Protein AF-A0A9P6JY72-F1 (afdb_monomer)

Mean predicted aligned error: 3.12 Å

Radius of gyration: 14.15 Å; Cα contacts (8 Å, |Δi|>4): 108; chains: 1; bounding box: 29×26×36 Å

Structure (mmCIF, N/CA/C/O backbone):
data_AF-A0A9P6JY72-F1
#
_entry.id   AF-A0A9P6JY72-F1
#
loop_
_atom_site.group_PDB
_atom_site.id
_atom_site.type_symbol
_atom_site.label_atom_id
_atom_site.label_alt_id
_atom_site.label_comp_id
_atom_site.label_asym_id
_atom_site.label_entity_id
_atom_site.label_seq_id
_atom_site.pdbx_PDB_ins_code
_atom_site.Cartn_x
_atom_site.Cartn_y
_atom_site.Cartn_z
_atom_site.occupancy
_atom_site.B_iso_or_equiv
_atom_site.auth_seq_id
_atom_site.auth_comp_id
_atom_site.auth_asym_id
_atom_site.auth_atom_id
_atom_site.pdbx_PDB_model_num
ATOM 1 N N . MET A 1 1 ? 13.455 -0.700 -17.097 1.00 52.84 1 MET A N 1
ATOM 2 C CA . MET A 1 1 ? 13.092 -0.077 -15.802 1.00 52.84 1 MET A CA 1
ATOM 3 C C . MET A 1 1 ? 12.195 1.149 -15.972 1.00 52.84 1 MET A C 1
ATOM 5 O O . MET A 1 1 ? 11.137 1.147 -15.367 1.00 52.84 1 MET A O 1
ATOM 9 N N . VAL A 1 2 ? 12.538 2.124 -16.832 1.00 57.84 2 VAL A N 1
ATOM 10 C CA . VAL A 1 2 ? 11.742 3.361 -17.052 1.00 57.84 2 VAL A CA 1
ATOM 11 C C . VAL A 1 2 ? 10.274 3.097 -17.439 1.00 57.84 2 VAL A C 1
ATOM 13 O O . VAL A 1 2 ? 9.386 3.807 -16.989 1.00 57.84 2 VAL A O 1
ATOM 16 N N . ASN A 1 3 ? 9.997 2.030 -18.200 1.00 84.88 3 ASN A N 1
ATOM 17 C CA . ASN A 1 3 ? 8.637 1.723 -18.658 1.00 84.88 3 ASN A CA 1
ATOM 18 C C . ASN A 1 3 ? 7.688 1.286 -17.517 1.00 84.88 3 ASN A C 1
ATOM 20 O O . ASN A 1 3 ? 6.596 1.818 -17.384 1.00 84.88 3 ASN A O 1
ATOM 24 N N . ALA A 1 4 ? 8.113 0.371 -16.636 1.00 92.56 4 ALA A N 1
ATOM 25 C CA . ALA A 1 4 ? 7.234 -0.167 -15.591 1.00 92.56 4 ALA A CA 1
ATOM 26 C C . ALA A 1 4 ? 6.809 0.898 -14.564 1.00 92.56 4 ALA A C 1
ATOM 28 O O . ALA A 1 4 ? 5.628 1.007 -14.251 1.00 92.56 4 ALA A O 1
ATOM 29 N N . ALA A 1 5 ? 7.751 1.718 -14.086 1.00 92.25 5 ALA A N 1
ATOM 30 C CA . ALA A 1 5 ? 7.447 2.798 -13.147 1.00 92.25 5 ALA A CA 1
ATOM 31 C C . ALA A 1 5 ? 6.507 3.847 -13.764 1.00 92.25 5 ALA A C 1
ATOM 33 O O . ALA A 1 5 ? 5.575 4.298 -13.101 1.00 92.25 5 ALA A O 1
ATOM 34 N N . LYS A 1 6 ? 6.704 4.177 -15.049 1.00 94.94 6 LYS A N 1
ATOM 35 C CA . LYS A 1 6 ? 5.831 5.105 -15.772 1.00 94.94 6 LYS A CA 1
ATOM 36 C C . LYS A 1 6 ? 4.412 4.554 -15.928 1.00 94.94 6 LYS A C 1
ATOM 38 O O . LYS A 1 6 ? 3.466 5.259 -15.607 1.00 94.94 6 LYS A O 1
ATOM 43 N N . VAL A 1 7 ? 4.257 3.282 -16.306 1.00 96.44 7 VAL A N 1
ATOM 44 C CA . VAL A 1 7 ? 2.934 2.633 -16.373 1.00 96.44 7 VAL A CA 1
ATOM 45 C C . VAL A 1 7 ? 2.236 2.655 -15.012 1.00 96.44 7 VAL A C 1
ATOM 47 O O . VAL A 1 7 ? 1.058 2.986 -14.933 1.00 96.44 7 VAL A O 1
ATOM 50 N N . LEU A 1 8 ? 2.951 2.349 -13.927 1.00 96.81 8 LEU A N 1
ATOM 51 C CA . LEU A 1 8 ? 2.391 2.402 -12.572 1.00 96.81 8 LEU A CA 1
ATOM 52 C C . LEU A 1 8 ? 1.946 3.821 -12.187 1.00 96.81 8 LEU A C 1
ATOM 54 O O . LEU A 1 8 ? 0.864 3.994 -11.623 1.00 96.81 8 LEU A O 1
ATOM 58 N N . GLN A 1 9 ? 2.743 4.835 -12.532 1.00 96.12 9 GLN A N 1
ATOM 59 C CA . GLN A 1 9 ? 2.390 6.239 -12.338 1.00 96.12 9 GLN A CA 1
ATOM 60 C C . GLN A 1 9 ? 1.142 6.628 -13.141 1.00 96.12 9 GLN A C 1
ATOM 62 O O . GLN A 1 9 ? 0.248 7.260 -12.585 1.00 96.12 9 GLN A O 1
ATOM 67 N N . ASP A 1 10 ? 1.060 6.231 -14.410 1.00 96.62 10 ASP A N 1
ATOM 68 C CA . ASP A 1 10 ? -0.066 6.558 -15.290 1.00 96.62 10 ASP A CA 1
ATOM 69 C C . ASP A 1 10 ? -1.360 5.876 -14.829 1.00 96.62 10 ASP A C 1
ATOM 71 O O . ASP A 1 10 ? -2.411 6.515 -14.794 1.00 96.62 10 ASP A O 1
ATOM 75 N N . LEU A 1 11 ? -1.287 4.620 -14.376 1.00 97.00 11 LEU A N 1
ATOM 76 C CA . LEU A 1 11 ? -2.423 3.921 -13.762 1.00 97.00 11 LEU A CA 1
ATOM 77 C C . LEU A 1 11 ? -2.901 4.621 -12.485 1.00 97.00 11 LEU A C 1
ATOM 79 O O . LEU A 1 11 ? -4.101 4.753 -12.260 1.00 97.00 11 LEU A O 1
ATOM 83 N N . ARG A 1 12 ? -1.973 5.113 -11.656 1.00 94.88 12 ARG A N 1
ATOM 84 C CA . ARG A 1 12 ? -2.319 5.872 -10.447 1.00 94.88 12 ARG A CA 1
ATOM 85 C C . ARG A 1 12 ? -2.947 7.226 -10.789 1.00 94.88 12 ARG A C 1
ATOM 87 O O . ARG A 1 12 ? -3.915 7.610 -10.146 1.00 94.88 12 ARG A O 1
ATOM 94 N N . ALA A 1 13 ? -2.425 7.930 -11.794 1.00 96.31 13 ALA A N 1
ATOM 95 C CA . ALA A 1 13 ? -2.932 9.235 -12.220 1.00 96.31 13 ALA A CA 1
ATOM 96 C C . ALA A 1 13 ? -4.311 9.156 -12.898 1.00 96.31 13 ALA A C 1
ATOM 98 O O . ALA A 1 13 ? -5.116 10.071 -12.756 1.00 96.31 13 ALA A O 1
ATOM 99 N N . SER A 1 14 ? -4.587 8.068 -13.618 1.00 96.19 14 SER A N 1
ATOM 100 C CA . SER A 1 14 ? -5.872 7.813 -14.287 1.00 96.19 14 SER A CA 1
ATOM 101 C C . SER A 1 14 ? -6.920 7.142 -13.393 1.00 96.19 14 SER A C 1
ATOM 103 O O . SER A 1 14 ? -8.077 7.044 -13.794 1.00 96.19 14 SER A O 1
ATOM 105 N N . ALA A 1 15 ? -6.529 6.674 -12.200 1.00 92.12 15 ALA A N 1
ATOM 106 C CA . ALA A 1 15 ? -7.356 5.876 -11.292 1.00 92.12 15 ALA A CA 1
ATOM 107 C C . ALA A 1 15 ? -7.919 4.578 -11.920 1.00 92.12 15 ALA A C 1
ATOM 109 O O . ALA A 1 15 ? -8.922 4.033 -11.457 1.00 92.12 15 ALA A O 1
ATOM 110 N N . GLU A 1 16 ? -7.269 4.047 -12.961 1.00 94.19 16 GLU A N 1
ATOM 111 C CA . GLU A 1 16 ? -7.665 2.780 -13.576 1.00 94.19 16 GLU A CA 1
ATOM 112 C C . GLU A 1 16 ? -7.392 1.595 -12.635 1.00 94.19 16 GLU A C 1
ATOM 114 O O . GLU A 1 16 ? -6.248 1.313 -12.260 1.00 94.19 16 GLU A O 1
ATOM 119 N N . ARG A 1 17 ? -8.437 0.827 -12.301 1.00 94.62 17 ARG A N 1
ATOM 120 C CA . ARG A 1 17 ? -8.306 -0.377 -11.469 1.00 94.62 17 ARG A CA 1
ATOM 121 C C . ARG A 1 17 ? -7.830 -1.574 -12.298 1.00 94.62 17 ARG A C 1
ATOM 123 O O . ARG A 1 17 ? -8.635 -2.325 -12.841 1.00 94.62 17 ARG A O 1
ATOM 130 N N . LYS A 1 18 ? -6.508 -1.749 -12.379 1.00 97.75 18 LYS A N 1
ATOM 131 C CA . LYS A 1 18 ? -5.835 -2.884 -13.048 1.00 97.75 18 LYS A CA 1
ATOM 132 C C . LYS A 1 18 ? -4.872 -3.614 -12.099 1.00 97.75 18 LYS A C 1
ATOM 134 O O . LYS A 1 18 ? -3.652 -3.509 -12.267 1.00 97.75 18 LYS A O 1
ATOM 139 N N . PRO A 1 19 ? -5.388 -4.306 -11.066 1.00 97.81 19 PRO A N 1
ATOM 140 C CA . PRO A 1 19 ? -4.557 -4.879 -10.008 1.00 97.81 19 PRO A CA 1
ATOM 141 C C . PRO A 1 19 ? -3.596 -5.960 -10.528 1.00 97.81 19 PRO A C 1
ATOM 143 O O . PRO A 1 19 ? -2.444 -6.013 -10.098 1.00 97.81 19 PRO A O 1
ATOM 146 N N . ASP A 1 20 ? -4.000 -6.736 -11.538 1.00 98.12 20 ASP A N 1
ATOM 147 C CA . ASP A 1 20 ? -3.144 -7.723 -12.205 1.00 98.12 20 ASP A CA 1
ATOM 148 C C . ASP A 1 20 ? -1.907 -7.069 -12.849 1.00 98.12 20 ASP A C 1
ATOM 150 O O . ASP A 1 20 ? -0.790 -7.583 -12.746 1.00 98.12 20 ASP A O 1
ATOM 154 N N . VAL A 1 21 ? -2.087 -5.908 -13.490 1.00 98.12 21 VAL A N 1
ATOM 155 C CA . VAL A 1 21 ? -1.013 -5.155 -14.147 1.00 98.12 21 VAL A CA 1
ATOM 156 C C . VAL A 1 21 ? -0.085 -4.552 -13.102 1.00 98.12 21 VAL A C 1
ATOM 158 O O . VAL A 1 21 ? 1.138 -4.642 -13.242 1.00 98.12 21 VAL A O 1
ATOM 161 N N . VAL A 1 22 ? -0.657 -3.971 -12.046 1.00 98.44 22 VAL A N 1
ATOM 162 C CA . VAL A 1 22 ? 0.105 -3.375 -10.946 1.00 98.44 22 VAL A CA 1
ATOM 163 C C . VAL A 1 22 ? 0.987 -4.422 -10.272 1.00 98.44 22 VAL A C 1
ATOM 165 O O . VAL A 1 22 ? 2.187 -4.191 -10.135 1.00 98.44 22 VAL A O 1
ATOM 168 N N . VAL A 1 23 ? 0.444 -5.588 -9.911 1.00 98.44 23 VAL A N 1
ATOM 169 C CA . VAL A 1 23 ? 1.225 -6.670 -9.287 1.00 98.44 23 VAL A CA 1
ATOM 170 C C . VAL A 1 23 ? 2.295 -7.188 -10.248 1.00 98.44 23 VAL A C 1
ATOM 172 O O . VAL A 1 23 ? 3.462 -7.296 -9.863 1.00 98.44 23 VAL A O 1
ATOM 175 N N . ARG A 1 24 ? 1.940 -7.440 -11.517 1.00 98.12 24 ARG A N 1
ATOM 176 C CA . ARG A 1 24 ? 2.868 -7.950 -12.541 1.00 98.12 24 ARG A CA 1
ATOM 177 C C . ARG A 1 24 ? 4.080 -7.041 -12.752 1.00 98.12 24 ARG A C 1
ATOM 179 O O . ARG A 1 24 ? 5.180 -7.542 -12.970 1.00 98.12 24 ARG A O 1
ATOM 186 N N . LEU A 1 25 ? 3.892 -5.722 -12.708 1.00 97.88 25 LEU A N 1
ATOM 187 C CA . LEU A 1 25 ? 4.970 -4.749 -12.909 1.00 97.88 25 LEU A CA 1
ATOM 188 C C . LEU A 1 25 ? 5.684 -4.367 -11.609 1.00 97.88 25 LEU A C 1
ATOM 190 O O . LEU A 1 25 ? 6.900 -4.180 -11.611 1.00 97.88 25 LEU A O 1
ATOM 194 N N . GLY A 1 26 ? 4.949 -4.240 -10.508 1.00 97.94 26 GLY A N 1
ATOM 195 C CA . GLY A 1 26 ? 5.461 -3.756 -9.230 1.00 97.94 26 GLY A CA 1
ATOM 196 C C . GLY A 1 26 ? 6.235 -4.806 -8.438 1.00 97.94 26 GLY A C 1
ATOM 197 O O . GLY A 1 26 ? 7.298 -4.492 -7.903 1.00 97.94 26 GLY A O 1
ATOM 198 N N . LYS A 1 27 ? 5.772 -6.064 -8.412 1.00 98.31 27 LYS A N 1
ATOM 199 C CA . LYS A 1 27 ? 6.425 -7.142 -7.647 1.00 98.31 27 LYS A CA 1
ATOM 200 C C . LYS A 1 27 ? 7.897 -7.337 -8.050 1.00 98.31 27 LYS A C 1
ATOM 202 O O . LYS A 1 27 ? 8.747 -7.253 -7.166 1.00 98.31 27 LYS A O 1
ATOM 207 N N . PRO A 1 28 ? 8.262 -7.441 -9.347 1.00 97.69 28 PRO A N 1
ATOM 208 C CA . PRO A 1 28 ? 9.670 -7.543 -9.740 1.00 97.69 28 PRO A CA 1
ATOM 209 C C . PRO A 1 28 ? 10.507 -6.303 -9.387 1.00 97.69 28 PRO A C 1
ATOM 211 O O . PRO A 1 28 ? 11.697 -6.424 -9.088 1.00 97.69 28 PRO A O 1
ATOM 214 N N . LEU A 1 29 ? 9.916 -5.101 -9.417 1.00 96.81 29 LEU A N 1
ATOM 215 C CA . LEU A 1 29 ? 10.611 -3.865 -9.030 1.00 96.81 29 LEU A CA 1
ATOM 216 C C . LEU A 1 29 ? 10.934 -3.839 -7.534 1.00 96.81 29 LEU A C 1
ATOM 218 O O . LEU A 1 29 ? 12.018 -3.396 -7.153 1.00 96.81 29 LEU A O 1
ATOM 222 N N . ILE A 1 30 ? 10.005 -4.315 -6.707 1.00 97.88 30 ILE A N 1
ATOM 223 C CA . ILE A 1 30 ? 10.175 -4.426 -5.258 1.00 97.88 30 ILE A CA 1
ATOM 224 C C . ILE A 1 30 ? 11.179 -5.531 -4.923 1.00 97.88 30 ILE A C 1
ATOM 226 O O . ILE A 1 30 ? 12.124 -5.291 -4.175 1.00 97.88 30 ILE A O 1
ATOM 230 N N . ASP A 1 31 ? 11.027 -6.721 -5.506 1.00 97.56 31 ASP A N 1
ATOM 231 C CA . ASP A 1 31 ? 11.876 -7.881 -5.212 1.00 97.56 31 ASP A CA 1
ATOM 232 C C . ASP A 1 31 ? 13.339 -7.659 -5.609 1.00 97.56 31 ASP A C 1
ATOM 234 O O . ASP A 1 31 ? 14.245 -8.078 -4.895 1.00 97.56 31 ASP A O 1
ATOM 238 N N . SER A 1 32 ? 13.580 -6.946 -6.712 1.00 96.50 32 SER A N 1
ATOM 239 C CA . SER A 1 32 ? 14.934 -6.583 -7.149 1.00 96.50 32 SER A CA 1
ATOM 240 C C . SER A 1 32 ? 15.524 -5.367 -6.423 1.00 96.50 32 SER A C 1
ATOM 242 O O . SER A 1 32 ? 16.676 -5.011 -6.672 1.00 96.50 32 SER A O 1
ATOM 244 N N . GLY A 1 33 ? 14.741 -4.668 -5.593 1.00 96.06 33 GLY A N 1
ATOM 245 C CA . GLY A 1 33 ? 15.120 -3.385 -4.990 1.00 96.06 33 GLY A CA 1
ATOM 246 C C . GLY A 1 33 ? 15.206 -2.218 -5.984 1.00 96.06 33 GLY A C 1
ATOM 247 O O . GLY A 1 33 ? 15.481 -1.087 -5.583 1.00 96.06 33 GLY A O 1
ATOM 248 N N . ALA A 1 34 ? 14.938 -2.443 -7.275 1.00 96.00 34 ALA A N 1
ATOM 249 C CA . ALA A 1 34 ? 14.973 -1.408 -8.306 1.00 96.00 34 ALA A CA 1
ATOM 250 C C . ALA A 1 34 ? 13.979 -0.268 -8.042 1.00 96.00 34 ALA A C 1
ATOM 252 O O . ALA A 1 34 ? 14.241 0.862 -8.453 1.00 96.00 34 ALA A O 1
ATOM 253 N N . VAL A 1 35 ? 12.877 -0.550 -7.336 1.00 96.44 35 VAL A N 1
ATOM 254 C CA . VAL A 1 35 ? 11.884 0.450 -6.914 1.00 96.44 35 VAL A CA 1
ATOM 255 C C . VAL A 1 35 ? 12.506 1.587 -6.098 1.00 96.44 35 VAL A C 1
ATOM 257 O O . VAL A 1 35 ? 12.075 2.726 -6.224 1.00 96.44 35 VAL A O 1
ATOM 260 N N . LEU A 1 36 ? 13.560 1.317 -5.320 1.00 95.06 36 LEU A N 1
ATOM 261 C CA . LEU A 1 36 ? 14.202 2.315 -4.457 1.00 95.06 36 LEU A CA 1
ATOM 262 C C . LEU A 1 36 ? 14.934 3.407 -5.247 1.00 95.06 36 LEU A C 1
ATOM 264 O O . LEU A 1 36 ? 15.174 4.481 -4.713 1.00 95.06 36 LEU A O 1
ATOM 268 N N . LYS A 1 37 ? 15.232 3.173 -6.533 1.00 94.94 37 LYS A N 1
ATOM 269 C CA . LYS A 1 37 ? 15.810 4.181 -7.439 1.00 94.94 37 LYS A CA 1
ATOM 270 C C . LYS A 1 37 ? 14.815 5.280 -7.838 1.00 94.94 37 LYS A C 1
ATOM 272 O O . LYS A 1 37 ? 15.180 6.164 -8.603 1.00 94.94 37 LYS A O 1
ATOM 277 N N . LEU A 1 38 ? 13.560 5.173 -7.398 1.00 93.12 38 LEU A N 1
ATOM 278 C CA . LEU A 1 38 ? 12.495 6.149 -7.641 1.00 93.12 38 LEU A CA 1
ATOM 279 C C . LEU A 1 38 ? 12.346 7.160 -6.485 1.00 93.12 38 LEU A C 1
ATOM 281 O O . LEU A 1 38 ? 11.428 7.973 -6.507 1.00 93.12 38 LEU A O 1
ATOM 285 N N . ASP A 1 39 ? 13.206 7.102 -5.463 1.00 93.19 39 ASP A N 1
ATOM 286 C CA . ASP A 1 39 ? 13.211 8.007 -4.307 1.00 93.19 39 ASP A CA 1
ATOM 287 C C . ASP A 1 39 ? 11.833 8.145 -3.629 1.00 93.19 39 ASP A C 1
ATOM 289 O O . ASP A 1 39 ? 11.331 7.195 -3.026 1.00 93.19 39 ASP A O 1
ATOM 293 N N . ALA A 1 40 ? 11.210 9.326 -3.703 1.00 91.00 40 ALA A N 1
ATOM 294 C CA . ALA A 1 40 ? 9.898 9.583 -3.115 1.00 91.00 40 ALA A CA 1
ATOM 295 C C . ALA A 1 40 ? 8.789 8.743 -3.775 1.00 91.00 40 ALA A C 1
ATOM 297 O O . ALA A 1 40 ? 7.899 8.245 -3.081 1.00 91.00 40 ALA A O 1
ATOM 298 N N . ASP A 1 41 ? 8.882 8.507 -5.087 1.00 92.69 41 ASP A N 1
ATOM 299 C CA . ASP A 1 41 ? 7.897 7.727 -5.840 1.00 92.69 41 ASP A CA 1
ATOM 300 C C . ASP A 1 41 ? 7.953 6.234 -5.503 1.00 92.69 41 ASP A C 1
ATOM 302 O O . ASP A 1 41 ? 6.973 5.516 -5.723 1.00 92.69 41 ASP A O 1
ATOM 306 N N . ALA A 1 42 ? 9.060 5.755 -4.920 1.00 97.00 42 ALA A N 1
ATOM 307 C CA . ALA A 1 42 ? 9.194 4.364 -4.497 1.00 97.00 42 ALA A CA 1
ATOM 308 C C . ALA A 1 42 ? 8.070 3.967 -3.530 1.00 97.00 42 ALA A C 1
ATOM 310 O O . ALA A 1 42 ? 7.469 2.902 -3.657 1.00 97.00 42 ALA A O 1
ATOM 311 N N . TRP A 1 43 ? 7.738 4.852 -2.591 1.00 97.81 43 TRP A N 1
ATOM 312 C CA . TRP A 1 43 ? 6.734 4.595 -1.561 1.00 97.81 43 TRP A CA 1
ATOM 313 C C . TRP A 1 43 ? 5.311 4.608 -2.115 1.00 97.81 43 TRP A C 1
ATOM 315 O O . TRP A 1 43 ? 4.480 3.805 -1.695 1.00 97.81 43 TRP A O 1
ATOM 325 N N . LEU A 1 44 ? 5.055 5.441 -3.128 1.00 97.06 44 LEU A N 1
ATOM 326 C CA . LEU A 1 44 ? 3.793 5.414 -3.866 1.00 97.06 44 LEU A CA 1
ATOM 327 C C . LEU A 1 44 ? 3.616 4.091 -4.620 1.00 97.06 44 LEU A C 1
ATOM 329 O O . LEU A 1 44 ? 2.495 3.603 -4.749 1.00 97.06 44 LEU A O 1
ATOM 333 N N . VAL A 1 45 ? 4.708 3.500 -5.118 1.00 97.75 45 VAL A N 1
ATOM 334 C CA . VAL A 1 45 ? 4.681 2.167 -5.736 1.00 97.75 45 VAL A CA 1
ATOM 335 C C . VAL A 1 45 ? 4.410 1.085 -4.692 1.00 97.75 45 VAL A C 1
ATOM 337 O O . VAL A 1 45 ? 3.568 0.230 -4.944 1.00 97.75 45 VAL A O 1
ATOM 340 N N . TYR A 1 46 ? 5.048 1.128 -3.518 1.00 98.62 46 TYR A N 1
ATOM 341 C CA . TYR A 1 46 ? 4.762 0.174 -2.437 1.00 98.62 46 TYR A CA 1
ATOM 342 C C . TYR A 1 46 ? 3.289 0.184 -2.025 1.00 98.62 46 TYR A C 1
ATOM 344 O O . TYR A 1 46 ? 2.677 -0.875 -1.924 1.00 98.62 46 TYR A O 1
ATOM 352 N N . GLU A 1 47 ? 2.699 1.362 -1.831 1.00 98.44 47 GLU A N 1
ATOM 353 C CA . GLU A 1 47 ? 1.283 1.478 -1.477 1.00 98.44 47 GLU A CA 1
ATOM 354 C C . GLU A 1 47 ? 0.366 0.978 -2.598 1.00 98.44 47 GLU A C 1
ATOM 356 O O . GLU A 1 47 ? -0.561 0.209 -2.349 1.00 98.44 47 GLU A O 1
ATOM 361 N N . GLN A 1 48 ? 0.647 1.367 -3.845 1.00 98.19 48 GLN A N 1
ATOM 362 C CA . GLN A 1 48 ? -0.124 0.921 -5.005 1.00 98.19 48 GLN A CA 1
ATOM 363 C C . GLN A 1 48 ? -0.088 -0.608 -5.151 1.00 98.19 48 GLN A C 1
ATOM 365 O O . GLN A 1 48 ? -1.116 -1.225 -5.428 1.00 98.19 48 GLN A O 1
ATOM 370 N N . VAL A 1 49 ? 1.082 -1.222 -4.943 1.00 98.62 49 VAL A N 1
ATOM 371 C CA . VAL A 1 49 ? 1.246 -2.680 -4.988 1.00 98.62 49 VAL A CA 1
ATOM 372 C C . VAL A 1 49 ? 0.577 -3.352 -3.795 1.00 98.62 49 VAL A C 1
ATOM 374 O O . VAL A 1 49 ? -0.025 -4.399 -3.995 1.00 98.62 49 VAL A O 1
ATOM 377 N N . ALA A 1 50 ? 0.611 -2.763 -2.596 1.00 98.75 50 ALA A N 1
ATOM 378 C CA . ALA A 1 50 ? -0.093 -3.305 -1.435 1.00 98.75 50 ALA A CA 1
ATOM 379 C C . ALA A 1 50 ? -1.599 -3.443 -1.709 1.00 98.75 50 ALA A C 1
ATOM 381 O O . ALA A 1 50 ? -2.156 -4.523 -1.535 1.00 98.75 50 ALA A O 1
ATOM 382 N N . ILE A 1 51 ? -2.238 -2.382 -2.211 1.00 98.44 51 ILE A N 1
ATOM 383 C CA . ILE A 1 51 ? -3.676 -2.381 -2.527 1.00 98.44 51 ILE A CA 1
ATOM 384 C C . ILE A 1 51 ? -3.992 -3.394 -3.635 1.00 98.44 51 ILE A C 1
ATOM 386 O O . ILE A 1 51 ? -4.908 -4.200 -3.499 1.00 98.44 51 ILE A O 1
ATOM 390 N N . ALA A 1 52 ? -3.207 -3.401 -4.715 1.00 98.50 52 ALA A N 1
ATOM 391 C CA . ALA A 1 52 ? -3.412 -4.347 -5.808 1.00 98.50 52 ALA A CA 1
ATOM 392 C C . ALA A 1 52 ? -3.165 -5.807 -5.393 1.00 98.50 52 ALA A C 1
ATOM 394 O O . ALA A 1 52 ? -3.811 -6.709 -5.914 1.00 98.50 52 ALA A O 1
ATOM 395 N N . ALA A 1 53 ? -2.241 -6.054 -4.463 1.00 98.69 53 ALA A N 1
ATOM 396 C CA . ALA A 1 53 ? -1.989 -7.383 -3.921 1.00 98.69 53 ALA A CA 1
ATOM 397 C C . ALA A 1 53 ? -3.176 -7.881 -3.087 1.00 98.69 53 ALA A C 1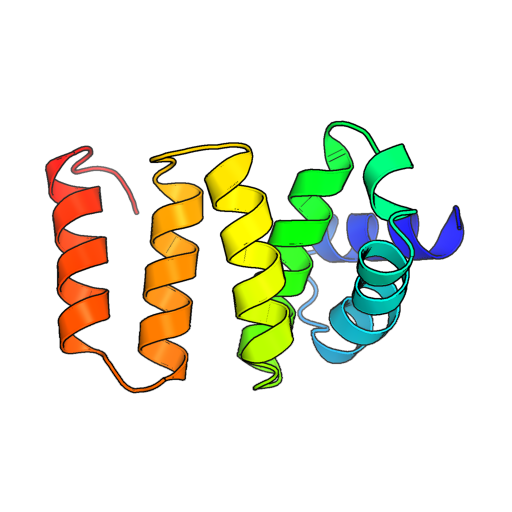
ATOM 399 O O . ALA A 1 53 ? -3.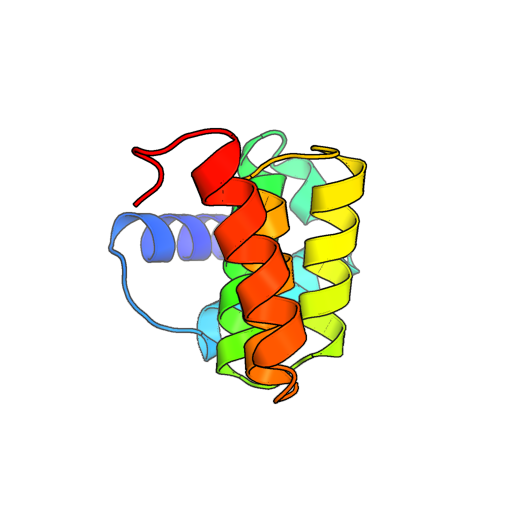570 -9.032 -3.258 1.00 98.69 53 ALA A O 1
ATOM 400 N N . LEU A 1 54 ? -3.790 -7.014 -2.272 1.00 98.38 54 LEU A N 1
ATOM 401 C CA . LEU A 1 54 ? -5.027 -7.332 -1.547 1.00 98.38 54 LEU A CA 1
ATOM 402 C C . LEU A 1 54 ? -6.172 -7.670 -2.514 1.00 98.38 54 LEU A C 1
ATOM 404 O O . LEU A 1 54 ? -6.826 -8.695 -2.350 1.00 98.38 54 LEU A O 1
ATOM 408 N N . ASP A 1 55 ? -6.352 -6.875 -3.575 1.00 97.44 55 ASP A N 1
ATOM 409 C CA . ASP A 1 55 ? -7.348 -7.135 -4.629 1.00 97.44 55 ASP A CA 1
ATOM 410 C C . ASP A 1 55 ? -7.162 -8.505 -5.311 1.00 97.44 55 ASP A C 1
ATOM 412 O O . ASP A 1 55 ? -8.127 -9.110 -5.780 1.00 97.44 55 ASP A O 1
ATOM 416 N N . MET A 1 56 ? -5.918 -8.983 -5.392 1.00 97.69 56 MET A N 1
ATOM 417 C CA . MET A 1 56 ? -5.546 -10.252 -6.025 1.00 97.69 56 MET A CA 1
ATOM 418 C C . MET A 1 56 ? -5.450 -11.426 -5.037 1.00 97.69 56 MET A C 1
ATOM 420 O O . MET A 1 56 ? -5.186 -12.547 -5.473 1.00 97.69 56 MET A O 1
ATOM 424 N N . GLY A 1 57 ? -5.620 -11.189 -3.731 1.00 97.06 57 GLY A N 1
ATOM 425 C CA . GLY A 1 57 ? -5.417 -12.195 -2.684 1.00 97.06 57 GLY A CA 1
ATOM 426 C C . GLY A 1 57 ? -3.955 -12.630 -2.482 1.00 97.06 57 GLY A C 1
ATOM 427 O O . GLY A 1 57 ? -3.707 -13.721 -1.974 1.00 97.06 57 GLY A O 1
ATOM 428 N N . ASP A 1 58 ? -2.967 -11.823 -2.895 1.00 98.00 58 ASP A N 1
ATOM 429 C CA . ASP A 1 58 ? -1.538 -12.065 -2.612 1.00 98.00 58 ASP A CA 1
ATOM 430 C C . ASP A 1 58 ? -1.163 -11.438 -1.254 1.00 98.00 58 ASP A C 1
ATOM 432 O O . ASP A 1 58 ? -0.480 -10.410 -1.174 1.00 98.00 58 ASP A O 1
ATOM 436 N N . ASP A 1 59 ? -1.629 -12.061 -0.166 1.00 97.12 59 ASP A N 1
ATOM 437 C CA . ASP A 1 59 ? -1.456 -11.567 1.212 1.00 97.12 59 ASP A CA 1
ATOM 438 C C . ASP A 1 59 ? 0.015 -11.372 1.600 1.00 97.12 59 ASP A C 1
ATOM 440 O O . ASP A 1 59 ? 0.363 -10.445 2.338 1.00 97.12 59 ASP A O 1
ATOM 444 N N . ALA A 1 60 ? 0.900 -12.230 1.085 1.00 97.88 60 ALA A N 1
ATOM 445 C CA . ALA A 1 60 ? 2.332 -12.164 1.352 1.00 97.88 60 ALA A CA 1
ATOM 446 C C . ALA A 1 60 ? 2.959 -10.908 0.731 1.00 97.88 60 ALA A C 1
ATOM 448 O O . ALA A 1 60 ? 3.753 -10.219 1.383 1.00 97.88 60 ALA A O 1
ATOM 449 N N . LEU A 1 61 ? 2.596 -10.582 -0.514 1.00 98.62 61 LEU A N 1
ATOM 450 C CA . LEU A 1 61 ? 3.056 -9.359 -1.165 1.00 98.62 61 LEU A CA 1
ATOM 451 C C . LEU A 1 61 ? 2.472 -8.114 -0.492 1.00 98.62 61 LEU A C 1
ATOM 453 O O . LEU A 1 61 ? 3.213 -7.151 -0.269 1.00 98.62 61 LEU A O 1
ATOM 457 N N . ALA A 1 62 ? 1.185 -8.139 -0.134 1.00 98.75 62 ALA A N 1
ATOM 458 C CA . ALA A 1 62 ? 0.550 -7.049 0.600 1.00 98.75 62 ALA A CA 1
ATOM 459 C C . ALA A 1 62 ? 1.278 -6.783 1.928 1.00 98.75 62 ALA A C 1
ATOM 461 O O . ALA A 1 62 ? 1.708 -5.655 2.176 1.00 98.75 62 ALA A O 1
ATOM 462 N N . LEU A 1 63 ? 1.519 -7.831 2.727 1.00 98.50 63 LEU A N 1
ATOM 463 C CA . LEU A 1 63 ? 2.236 -7.736 4.002 1.00 98.50 63 LEU A CA 1
ATOM 464 C C . LEU A 1 63 ? 3.638 -7.152 3.826 1.00 98.50 63 LEU A C 1
ATOM 466 O O . LEU A 1 63 ? 4.008 -6.221 4.541 1.00 98.50 63 LEU A O 1
ATOM 470 N N . LYS A 1 64 ? 4.402 -7.658 2.852 1.00 98.56 64 LYS A N 1
ATOM 471 C CA . LYS A 1 64 ? 5.749 -7.160 2.544 1.00 98.56 64 LYS A CA 1
ATOM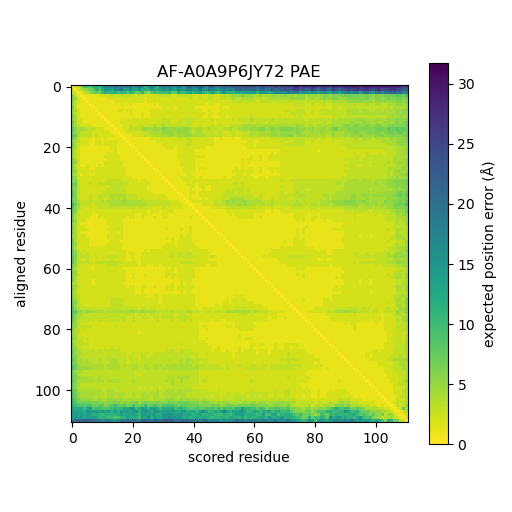 472 C C . LYS A 1 64 ? 5.740 -5.657 2.260 1.00 98.56 64 LYS A C 1
ATOM 474 O O . LYS A 1 64 ? 6.602 -4.930 2.755 1.00 98.56 64 LYS A O 1
ATOM 479 N N . CYS A 1 65 ? 4.777 -5.187 1.470 1.00 98.81 65 CYS A N 1
ATOM 480 C CA . CYS A 1 65 ? 4.673 -3.773 1.121 1.00 98.81 65 CYS A CA 1
ATOM 481 C C . CYS A 1 65 ? 4.270 -2.915 2.325 1.00 98.81 65 CYS A C 1
ATOM 483 O O . CYS A 1 65 ? 4.889 -1.880 2.570 1.00 98.81 65 CYS A O 1
ATOM 485 N N . ILE A 1 66 ? 3.280 -3.361 3.102 1.00 98.75 66 ILE A N 1
ATOM 486 C CA . ILE A 1 66 ? 2.795 -2.651 4.293 1.00 98.75 66 ILE A CA 1
ATOM 487 C C . ILE A 1 66 ? 3.899 -2.542 5.351 1.00 98.75 66 ILE A C 1
ATOM 489 O O . ILE A 1 66 ? 4.096 -1.468 5.912 1.00 98.75 66 ILE A O 1
ATOM 493 N N . GLN A 1 67 ? 4.679 -3.601 5.581 1.00 98.62 67 GLN A N 1
ATOM 494 C CA . GLN A 1 67 ? 5.810 -3.569 6.516 1.00 98.62 67 GLN A CA 1
ATOM 495 C C . GLN A 1 67 ? 6.901 -2.585 6.080 1.00 98.62 67 GLN A C 1
ATOM 497 O O . GLN A 1 67 ? 7.423 -1.840 6.907 1.00 98.62 67 GLN A O 1
ATOM 502 N N . ALA A 1 68 ? 7.230 -2.541 4.785 1.00 98.44 68 ALA A N 1
ATOM 503 C CA . ALA A 1 68 ? 8.190 -1.568 4.265 1.00 98.44 68 ALA A CA 1
ATOM 504 C C . ALA A 1 68 ? 7.704 -0.121 4.469 1.00 98.44 68 ALA A C 1
ATOM 506 O O . ALA A 1 68 ? 8.497 0.758 4.815 1.00 98.44 68 ALA A O 1
ATOM 507 N N . LEU A 1 69 ? 6.402 0.120 4.290 1.00 98.69 69 LEU A N 1
ATOM 508 C CA . LEU A 1 69 ? 5.784 1.423 4.527 1.00 98.69 69 LEU A CA 1
ATOM 509 C C . LEU A 1 69 ? 5.756 1.796 6.012 1.00 98.69 69 LEU A C 1
ATOM 511 O O . LEU A 1 69 ? 6.066 2.938 6.329 1.00 98.69 69 LEU A O 1
ATOM 515 N N . GLU A 1 70 ? 5.458 0.858 6.912 1.00 98.50 70 GLU A N 1
ATOM 516 C CA . GLU A 1 70 ? 5.484 1.091 8.365 1.00 98.50 70 GLU A CA 1
ATOM 517 C C . GLU A 1 70 ? 6.890 1.462 8.847 1.00 98.50 70 GLU A C 1
ATOM 519 O O . GLU A 1 70 ? 7.058 2.409 9.606 1.00 98.50 70 GLU A O 1
ATOM 524 N N . ILE A 1 71 ? 7.925 0.781 8.345 1.00 98.25 71 ILE A N 1
ATOM 525 C CA . ILE A 1 71 ? 9.320 1.117 8.669 1.00 98.25 71 ILE A CA 1
ATOM 526 C C . ILE A 1 71 ? 9.662 2.541 8.212 1.00 98.25 71 ILE A C 1
ATOM 528 O O . ILE A 1 71 ? 10.390 3.261 8.897 1.00 98.25 71 ILE A O 1
ATOM 532 N N . LYS A 1 72 ? 9.166 2.955 7.040 1.00 98.00 72 LYS A N 1
ATOM 533 C CA . LYS A 1 72 ? 9.469 4.272 6.474 1.00 98.00 72 LYS A CA 1
ATOM 534 C C . LYS A 1 72 ? 8.647 5.403 7.101 1.00 98.00 72 LYS A C 1
ATOM 536 O O . LYS A 1 72 ? 9.168 6.511 7.242 1.00 98.00 72 LYS A O 1
ATOM 541 N N . PHE A 1 73 ? 7.389 5.138 7.435 1.00 97.69 73 PHE A N 1
ATOM 542 C CA . PHE A 1 73 ? 6.410 6.108 7.927 1.00 97.69 73 PHE A CA 1
ATOM 543 C C . PHE A 1 73 ? 5.697 5.567 9.178 1.00 97.69 73 PHE A C 1
ATOM 545 O O . PHE A 1 73 ? 4.484 5.335 9.136 1.00 97.69 73 PHE A O 1
ATOM 552 N N . PRO A 1 74 ? 6.433 5.354 10.283 1.00 97.31 74 PRO A N 1
ATOM 553 C CA . PRO A 1 74 ? 5.885 4.725 11.478 1.00 97.31 74 PRO A CA 1
ATOM 554 C C . PRO A 1 74 ? 4.707 5.525 12.029 1.00 97.31 74 PRO A C 1
ATOM 556 O O . PRO A 1 74 ? 4.772 6.754 12.126 1.00 97.31 74 PRO A O 1
ATOM 559 N N . GLY A 1 75 ? 3.622 4.829 12.367 1.00 92.25 75 GLY A N 1
ATOM 560 C CA . GLY A 1 75 ? 2.407 5.446 12.910 1.00 92.25 75 GLY A CA 1
ATOM 561 C C . GLY A 1 75 ? 1.601 6.290 11.915 1.00 92.25 75 GLY A C 1
ATOM 562 O O . GLY A 1 75 ? 0.650 6.956 12.317 1.00 92.25 75 GLY A O 1
ATOM 563 N N . SER A 1 76 ? 1.934 6.278 10.621 1.00 95.81 76 SER A N 1
ATOM 564 C CA . SER A 1 76 ? 1.162 7.013 9.616 1.00 95.81 76 SER A CA 1
ATOM 565 C C . SER A 1 76 ? -0.287 6.502 9.544 1.00 95.81 76 SER A C 1
ATOM 567 O O . SER A 1 76 ? -0.491 5.300 9.340 1.00 95.81 76 SER A O 1
ATOM 569 N N . PRO A 1 77 ? -1.309 7.382 9.591 1.00 95.00 77 PRO A N 1
ATOM 570 C CA . PRO A 1 77 ? -2.708 6.961 9.453 1.00 95.00 77 PRO A CA 1
ATOM 571 C C . PRO A 1 77 ? -2.967 6.288 8.098 1.00 95.00 77 PRO A C 1
ATOM 573 O O . PRO A 1 77 ? -3.751 5.346 7.993 1.00 95.00 77 PRO A O 1
ATOM 576 N N . ARG A 1 78 ? -2.229 6.697 7.058 1.00 95.94 78 ARG A N 1
ATOM 577 C CA . ARG A 1 78 ? -2.300 6.101 5.721 1.00 95.94 78 ARG A CA 1
ATOM 578 C C . ARG A 1 78 ? -1.796 4.655 5.708 1.00 95.94 78 ARG A C 1
ATOM 580 O O . ARG A 1 78 ? -2.407 3.815 5.055 1.00 95.94 78 ARG A O 1
ATOM 587 N N . VAL A 1 79 ? -0.729 4.352 6.454 1.00 98.25 79 VAL A N 1
ATOM 588 C CA . VAL A 1 79 ? -0.210 2.980 6.607 1.00 98.25 79 VAL A CA 1
ATOM 589 C C . VAL A 1 79 ? -1.137 2.142 7.483 1.00 98.25 79 VAL A C 1
ATOM 591 O O . VAL A 1 79 ? -1.467 1.014 7.114 1.00 98.25 79 VAL A O 1
ATOM 594 N N . ARG A 1 80 ? -1.650 2.709 8.580 1.00 97.69 80 ARG A N 1
ATOM 595 C CA . ARG A 1 80 ? -2.647 2.048 9.435 1.00 97.69 80 ARG A CA 1
ATOM 596 C C . ARG A 1 80 ? -3.912 1.673 8.667 1.00 97.69 80 ARG A C 1
ATOM 598 O O . ARG A 1 80 ? -4.438 0.581 8.856 1.00 97.69 80 ARG A O 1
ATOM 605 N N . ARG A 1 81 ? -4.364 2.511 7.731 1.00 98.00 81 ARG A N 1
ATOM 606 C CA . ARG A 1 81 ? -5.484 2.162 6.847 1.00 98.00 81 ARG A CA 1
ATOM 607 C C . ARG A 1 81 ? -5.197 0.906 6.019 1.00 98.00 81 ARG A C 1
ATOM 609 O O . ARG A 1 81 ? -6.072 0.052 5.921 1.00 98.00 81 ARG A O 1
ATOM 616 N N . LEU A 1 82 ? -3.983 0.752 5.479 1.00 98.50 82 LEU A N 1
ATOM 617 C CA . LEU A 1 82 ? -3.585 -0.460 4.748 1.00 98.50 82 LEU A CA 1
ATOM 618 C C . LEU A 1 82 ? -3.543 -1.698 5.657 1.00 98.50 82 LEU A C 1
ATOM 620 O O . LEU A 1 82 ? -3.930 -2.779 5.222 1.00 98.50 82 LEU A O 1
ATOM 624 N N . GLN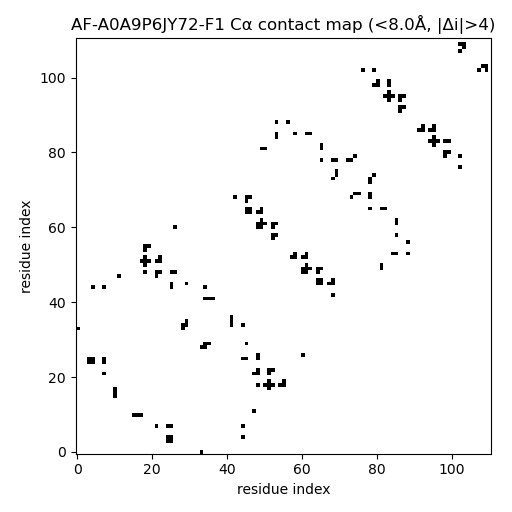 A 1 83 ? -3.114 -1.551 6.915 1.00 98.38 83 GLN A N 1
ATOM 625 C CA . GLN A 1 83 ? -3.171 -2.631 7.912 1.00 98.38 83 GLN A CA 1
ATOM 626 C C . GLN A 1 83 ? -4.622 -3.050 8.188 1.00 98.38 83 GLN A C 1
ATOM 628 O O . GLN A 1 83 ? -4.918 -4.243 8.223 1.00 98.38 83 GLN A O 1
ATOM 633 N N . GLY A 1 84 ? -5.537 -2.083 8.305 1.00 98.31 84 GLY A N 1
ATOM 634 C CA . GLY A 1 84 ? -6.975 -2.346 8.371 1.00 98.31 84 GLY A CA 1
ATOM 635 C C . GLY A 1 84 ? -7.473 -3.123 7.149 1.00 98.31 84 GLY A C 1
ATOM 636 O O . GLY A 1 84 ? -8.074 -4.179 7.310 1.00 98.31 84 GLY A O 1
ATOM 637 N N . MET A 1 85 ? -7.131 -2.675 5.934 1.00 98.31 85 MET A N 1
ATOM 638 C CA . MET A 1 85 ? -7.539 -3.346 4.688 1.00 98.31 85 MET A CA 1
ATOM 639 C C . MET A 1 85 ? -6.995 -4.780 4.598 1.00 98.31 85 MET A C 1
ATOM 641 O O . MET A 1 85 ? -7.664 -5.678 4.096 1.00 98.31 85 MET A O 1
ATOM 645 N N . GLN A 1 86 ? -5.784 -5.026 5.104 1.00 98.44 86 GLN A N 1
ATOM 646 C CA . GLN A 1 86 ? -5.238 -6.378 5.196 1.00 98.44 86 GLN A CA 1
ATOM 647 C C . GLN A 1 86 ? -6.037 -7.251 6.168 1.00 98.44 86 GLN A C 1
ATOM 649 O O . GLN A 1 86 ? -6.327 -8.404 5.861 1.00 98.44 86 GLN A O 1
ATOM 654 N N . LEU A 1 87 ? -6.410 -6.724 7.335 1.00 98.38 87 LEU A N 1
ATOM 655 C CA . LEU A 1 87 ? -7.260 -7.450 8.278 1.00 98.38 87 LEU A CA 1
ATOM 656 C C . LEU A 1 87 ? -8.632 -7.757 7.668 1.00 98.38 87 LEU A C 1
ATOM 658 O O . LEU A 1 87 ? -9.135 -8.862 7.861 1.00 98.38 87 LEU A O 1
ATOM 662 N N . GLU A 1 88 ? -9.205 -6.834 6.893 1.00 97.81 88 GLU A N 1
ATOM 663 C CA . GLU A 1 88 ? -10.434 -7.079 6.131 1.00 97.81 88 GLU A CA 1
ATOM 664 C C . GLU A 1 88 ? -10.270 -8.230 5.137 1.00 97.81 88 GLU A C 1
ATOM 666 O O .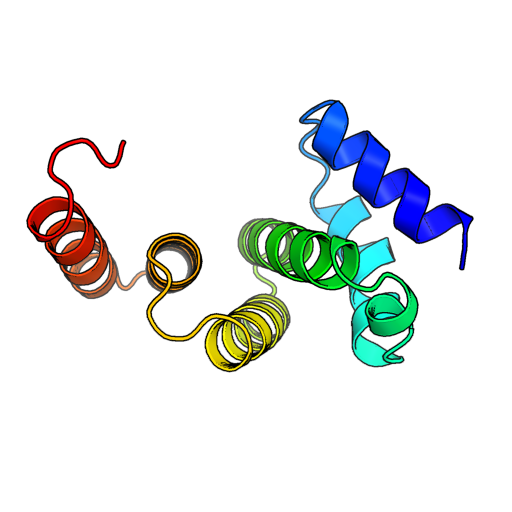 GLU A 1 88 ? -11.079 -9.160 5.152 1.00 97.81 88 GLU A O 1
ATOM 671 N N . ALA A 1 89 ? -9.201 -8.218 4.335 1.00 96.06 89 ALA A N 1
ATOM 672 C CA . ALA A 1 89 ? -8.900 -9.287 3.381 1.00 96.06 89 ALA A CA 1
ATOM 673 C C . ALA A 1 89 ? -8.725 -10.658 4.064 1.00 96.06 89 ALA A C 1
ATOM 675 O O . ALA A 1 89 ? -9.135 -11.682 3.521 1.00 96.06 89 ALA A O 1
ATOM 676 N N . LEU A 1 90 ? -8.199 -10.673 5.293 1.00 95.81 90 LEU A N 1
ATOM 677 C CA . LEU A 1 90 ? -8.047 -11.872 6.125 1.00 95.81 90 LEU A CA 1
ATOM 678 C C . LEU A 1 90 ? -9.327 -12.268 6.893 1.00 95.81 90 LEU A C 1
ATOM 680 O O . LEU A 1 90 ? -9.302 -13.225 7.670 1.00 95.81 90 LEU A O 1
ATOM 684 N N . GLY A 1 91 ? -10.435 -11.537 6.736 1.00 96.56 91 GLY A N 1
ATOM 685 C CA . GLY A 1 91 ? -11.705 -11.789 7.430 1.00 96.56 91 GLY A CA 1
ATOM 686 C C . GLY A 1 91 ? -11.745 -11.336 8.897 1.00 96.56 91 GLY A C 1
ATOM 687 O O . GLY A 1 91 ? -12.701 -11.631 9.617 1.00 96.56 91 GLY A O 1
ATOM 688 N N . LYS A 1 92 ? -10.740 -10.594 9.365 1.00 98.00 92 LYS A N 1
ATOM 689 C CA . LYS A 1 92 ? -10.593 -10.107 10.747 1.00 98.00 92 LYS A CA 1
ATOM 690 C C . LYS A 1 92 ? -11.267 -8.748 10.953 1.00 98.00 92 LYS A C 1
ATOM 692 O O . LYS A 1 92 ? -10.652 -7.779 11.398 1.00 98.00 92 LYS A O 1
ATOM 697 N N . LEU A 1 93 ? -12.560 -8.678 10.645 1.00 97.81 93 LEU A N 1
ATOM 698 C CA . LEU A 1 93 ? -13.311 -7.416 10.583 1.00 97.81 93 LEU A CA 1
ATOM 699 C C . LEU A 1 93 ? -13.345 -6.648 11.914 1.00 97.81 93 LEU A C 1
ATOM 701 O O . LEU A 1 93 ? -13.288 -5.422 11.920 1.00 97.81 93 LEU A O 1
ATOM 705 N N . ALA A 1 94 ? -13.404 -7.353 13.048 1.00 98.00 94 ALA A N 1
ATOM 706 C CA . ALA A 1 94 ? -13.394 -6.714 14.365 1.00 98.00 94 ALA A CA 1
ATOM 707 C C . ALA A 1 94 ? -12.060 -6.003 14.651 1.00 98.00 94 ALA A C 1
ATOM 709 O O . ALA A 1 94 ? -12.057 -4.874 15.134 1.00 98.00 94 ALA A O 1
ATOM 710 N N . 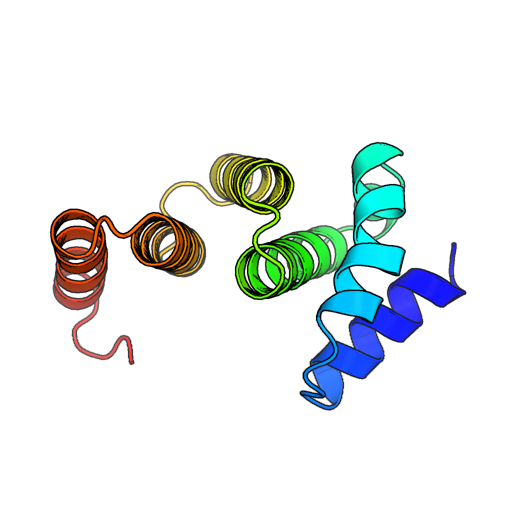GLU A 1 95 ? -10.933 -6.639 14.314 1.00 98.19 95 GLU A N 1
ATOM 711 C CA . GLU A 1 95 ? -9.598 -6.049 14.467 1.00 98.19 95 GLU A CA 1
ATOM 712 C C . GLU A 1 95 ? -9.426 -4.846 13.522 1.00 98.19 95 GLU A C 1
ATOM 714 O O . GLU A 1 95 ? -8.950 -3.796 13.952 1.00 98.19 95 GLU A O 1
ATOM 719 N N . ALA A 1 96 ? -9.887 -4.957 12.269 1.00 98.25 96 ALA A N 1
ATOM 720 C CA . ALA A 1 96 ? -9.886 -3.845 11.314 1.00 98.25 96 ALA A CA 1
ATOM 721 C C . ALA A 1 96 ? -10.697 -2.645 11.837 1.00 98.25 96 ALA A C 1
ATOM 723 O O . ALA A 1 96 ? -10.217 -1.510 11.831 1.00 98.25 96 ALA A O 1
ATOM 724 N N . GLY A 1 97 ? -11.893 -2.903 12.378 1.00 97.69 97 GLY A N 1
ATOM 725 C CA . GLY A 1 97 ? -12.761 -1.878 12.956 1.00 97.69 97 GLY A CA 1
ATOM 726 C C . GLY A 1 97 ? -12.113 -1.109 14.110 1.00 97.69 97 GLY A C 1
ATOM 727 O O . GLY A 1 97 ? -12.287 0.106 14.203 1.00 97.69 97 GLY A O 1
ATOM 728 N N . LEU A 1 98 ? -11.321 -1.778 14.957 1.00 97.94 98 LEU A N 1
ATOM 729 C CA . LEU A 1 98 ? -10.559 -1.108 16.018 1.00 97.94 98 LEU A CA 1
ATOM 730 C C . LEU A 1 98 ? -9.505 -0.154 15.447 1.00 97.94 98 LEU A C 1
ATOM 732 O O . LEU A 1 98 ? -9.351 0.952 15.963 1.00 97.94 98 LEU A O 1
ATOM 736 N N . ILE A 1 99 ? -8.814 -0.547 14.371 1.00 97.12 99 ILE A N 1
ATOM 737 C CA . ILE A 1 99 ? -7.832 0.321 13.708 1.00 97.12 99 ILE A CA 1
ATOM 738 C C . ILE A 1 99 ? -8.508 1.578 13.165 1.00 97.12 99 ILE A C 1
ATOM 740 O O . ILE A 1 99 ? -8.027 2.679 13.440 1.00 97.12 99 ILE A O 1
ATOM 744 N N . TYR A 1 100 ? -9.607 1.429 12.423 1.00 96.44 100 TYR A N 1
ATOM 745 C CA . TYR A 1 100 ? -10.308 2.565 11.821 1.00 96.44 100 TYR A CA 1
ATOM 746 C C . TYR A 1 100 ? -10.899 3.501 12.867 1.00 96.44 100 TYR A C 1
ATOM 748 O O . TYR A 1 100 ? -10.757 4.715 12.748 1.00 96.44 100 TYR A O 1
ATOM 756 N N . LYS A 1 101 ? -11.492 2.947 13.928 1.00 95.69 101 LYS A N 1
ATOM 757 C CA . LYS A 1 101 ? -11.994 3.747 15.044 1.00 95.69 101 LYS A CA 1
ATOM 758 C C . LYS A 1 101 ? -10.879 4.576 15.680 1.00 95.69 101 LYS A C 1
ATOM 760 O O . LYS A 1 101 ? -11.064 5.766 15.881 1.00 95.69 101 LYS A O 1
ATOM 765 N N . ALA A 1 102 ? -9.719 3.974 15.929 1.00 95.31 102 ALA A N 1
ATOM 766 C CA . ALA A 1 102 ? -8.590 4.692 16.508 1.00 95.31 102 ALA A CA 1
ATOM 767 C C . ALA A 1 102 ? -8.005 5.761 15.558 1.00 95.31 102 ALA A C 1
ATOM 769 O O . ALA A 1 102 ? -7.482 6.757 16.036 1.00 95.31 102 ALA A O 1
ATOM 770 N N . ILE A 1 103 ? -8.094 5.592 14.230 1.00 94.75 103 ILE A N 1
ATOM 771 C CA . ILE A 1 103 ? -7.737 6.663 13.275 1.00 94.75 103 ILE A CA 1
ATOM 772 C C . ILE A 1 103 ? -8.723 7.836 13.396 1.00 94.75 103 ILE A C 1
ATOM 774 O O . ILE A 1 103 ? -8.295 8.983 13.466 1.00 94.75 103 ILE A O 1
ATOM 778 N N . LEU A 1 104 ? -10.029 7.554 13.462 1.00 94.06 104 LEU A N 1
ATOM 779 C CA . LEU A 1 104 ? -11.073 8.579 13.603 1.00 94.06 104 LEU A CA 1
ATOM 780 C C . LEU A 1 104 ? -11.030 9.302 14.957 1.00 94.06 104 LEU A C 1
ATOM 782 O O . LEU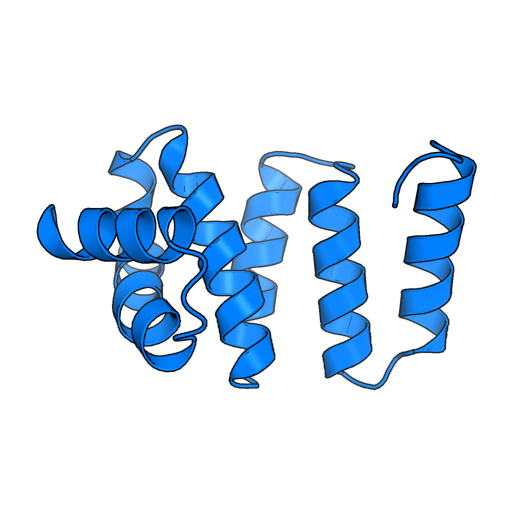 A 1 104 ? -11.395 10.467 15.038 1.00 94.06 104 LEU A O 1
ATOM 786 N N . GLU A 1 105 ? -10.596 8.630 16.023 1.00 93.12 105 GLU A N 1
ATOM 787 C CA . GLU A 1 105 ? -10.394 9.259 17.337 1.00 93.12 105 GLU A CA 1
ATOM 788 C C . GLU A 1 105 ? -9.223 10.260 17.333 1.00 93.12 105 GLU A C 1
ATOM 790 O O . GLU A 1 105 ? -9.235 11.218 18.102 1.00 93.12 105 GLU A O 1
ATOM 795 N N . GLU A 1 106 ? -8.217 10.058 16.476 1.00 91.06 106 GLU A N 1
ATOM 796 C CA . GLU A 1 106 ? -7.085 10.982 16.310 1.00 91.06 106 GLU A CA 1
ATOM 797 C C . GLU A 1 106 ? -7.428 12.165 15.391 1.00 91.06 106 GLU A C 1
ATOM 799 O O . GLU A 1 106 ? -6.955 13.281 15.615 1.00 91.06 106 GLU A O 1
ATOM 804 N N . ASP A 1 107 ? -8.251 11.928 14.369 1.00 87.50 107 ASP A N 1
ATOM 805 C CA . ASP A 1 107 ? -8.745 12.930 13.426 1.00 87.50 107 ASP A CA 1
ATOM 806 C C . ASP A 1 107 ? -10.181 12.584 13.011 1.00 87.50 107 ASP A C 1
ATOM 808 O O . ASP A 1 107 ? -10.421 11.752 12.134 1.00 87.50 107 ASP A O 1
ATOM 812 N N . GLU A 1 108 ? -11.149 13.260 13.632 1.00 76.56 108 GLU A N 1
ATOM 813 C CA . GLU A 1 108 ? -12.582 13.023 13.408 1.00 76.56 108 GLU A CA 1
ATOM 814 C C . GLU A 1 108 ? -13.023 13.302 11.960 1.00 76.56 108 GLU A C 1
ATOM 816 O O . GLU A 1 108 ? -14.095 12.861 11.541 1.00 76.56 108 GLU A O 1
ATOM 821 N N . THR A 1 109 ? -12.211 14.023 11.178 1.00 82.56 109 THR A N 1
ATOM 822 C CA . THR A 1 109 ? -12.483 14.346 9.769 1.00 82.56 109 THR A CA 1
ATOM 823 C C . THR A 1 109 ? -11.768 13.425 8.781 1.00 82.56 109 THR A C 1
ATOM 825 O O . THR A 1 109 ? -11.819 13.665 7.573 1.00 82.56 109 THR A O 1
ATOM 828 N N . ASN A 1 110 ? -11.130 12.357 9.267 1.00 76.19 110 ASN A N 1
ATOM 829 C CA . ASN A 1 110 ? -10.434 11.373 8.445 1.00 76.19 110 ASN A CA 1
ATOM 830 C C . ASN A 1 110 ? -11.427 10.441 7.722 1.00 76.19 110 ASN A C 1
ATOM 832 O O . ASN A 1 110 ? -11.734 9.346 8.194 1.00 76.19 110 ASN A O 1
ATOM 836 N N . VAL A 1 111 ? -11.955 10.903 6.585 1.00 58.88 111 VAL A N 1
ATOM 837 C CA . VAL A 1 111 ? -12.853 10.155 5.679 1.00 58.88 111 VAL A CA 1
ATOM 838 C C . VAL A 1 111 ? -12.152 9.618 4.436 1.00 58.88 111 VAL A C 1
ATOM 840 O O . VAL A 1 111 ? -11.190 10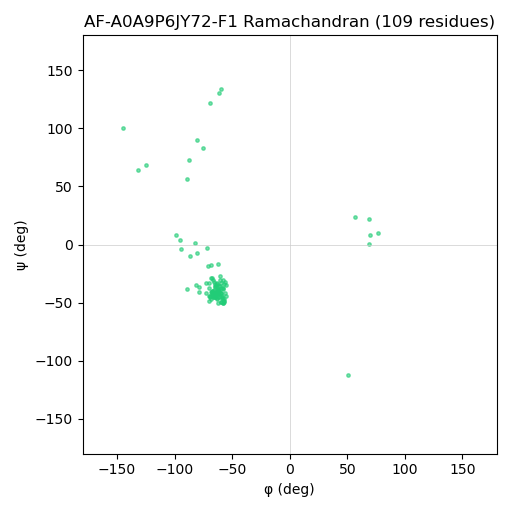.253 3.944 1.00 58.88 111 VAL A O 1
#

Solvent-accessible surface area (backbone atoms only — not comparable to full-atom values): 6106 Å² total; per-residue (Å²): 112,74,63,52,59,49,52,52,50,51,34,63,75,69,66,57,92,49,37,71,59,39,36,69,48,40,49,61,29,56,76,69,52,59,36,62,80,48,59,78,56,24,57,57,49,34,53,54,28,21,56,19,16,54,78,70,68,38,59,68,58,18,49,56,27,51,51,57,45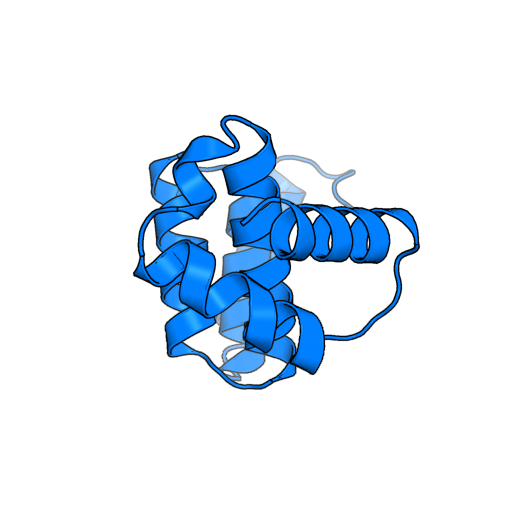,37,73,75,42,68,88,35,65,72,51,50,50,52,54,24,51,50,28,46,76,71,67,38,51,70,64,18,49,54,50,53,51,55,48,34,74,77,36,81,81,73,122

Sequence (111 aa):
MVNAAKVLQDLRASAERKPDVVVRLGKPLIDSGAVLKLDADAWLVYEQVAIAALDMGDDALALKCIQALEIKFPGSPRVRRLQGMQLEALGKLAEAGLIYKAILEEDETNV

InterPro domains:
  IPR011990 Tetratricopeptide-like helical domain superfamily [G3DSA:1.25.40.10] (2-111)
  IPR011990 Tetratricopeptide-like helical domain superfamily [SSF48452] (27-110)
  IPR039856 ER membrane protein complex subunit 2-like [PTHR12760] (4-110)

Foldseek 3Di:
DVVLLVVLVVCVVVVPPDLVSLLVSLVVCVVVVVLCVVPVCSLVSLLSNLVSCLVVVVLVSNVVSLVVNCVVPPPDLSSLLSVLSSCVSVVVNVVSVVSVVVSCVVPVPPD

Organism: NCBI:txid979708

pLDDT: mean 95.1, std 7.48, range [52.84, 98.81]

Secondary structure (DSSP, 8-state):
-HHHHHHHHHHHHHT---HHHHHHHHHHHHHTSGGGGGTHHHHHHHHHHHHHHHHTT-HHHHHHHHHHHHHHSTT-HHHHHHHHHHHHHTT-HHHHHHHHHHHHHH-TT--

Nearest PDB structures (foldseek):
  6y4l-assembly1_A  TM=9.592E-01  e=8.420E-07  Homo sapiens
  5dse-assembly2_C  TM=5.985E-01  e=1.091E-02  Homo sapiens
  4r7s-assembly1_A  TM=5.384E-01  e=1.776E-02  Parabacteroides merdae ATCC 43184
  8qca-assembly1_B  TM=7.157E-01  e=1.003E-01  Saccharomyces cerevisiae
  4xpd-assembly1_A  TM=6.329E-01  e=7.844E-01  Saccharomyces cerevisiae